Protein AF-A0A7W8RVZ3-F1 (afdb_monomer_lite)

Foldseek 3Di:
DVVQLVVCVVVLHQLVSNLVVLQVQLVVLVVVLVVPVVVVVPDDVLVVLVSQLSNLRSVLSVVSNCPSVPNDPNVVSVCSNCCRNVVSVVVSVVVVVVVVVPPPDPPPPDD

Radius of gyration: 17.94 Å; chains: 1; bounding box: 51×21×48 Å

Secondary structure (DSSP, 8-state):
-HHHHHHHHHTT--HHHHHHHHHHHHHHHHHHHHT--GGGG---HHHHHHHHHHHHHHHHHHHHHHHTTTSS-HHHHHHIIIIIIIIHHHHHHHHHHHHHHS---------

pLDDT: mean 83.65, std 11.58, range [46.25, 93.06]

Sequence (111 aa):
MTLLAFLLDALGAPWAAIVAAAAAAAAIHGLRLSGWRSWRVGYRPILLILHMAYAGIPLGFVMLALAAPGVVAHSVAIHTFTVGVIGCAIIAMITRTARGHTGRERARIVV

Structure (mmCIF, N/CA/C/O backbone):
data_AF-A0A7W8RVZ3-F1
#
_entry.id   AF-A0A7W8RVZ3-F1
#
loop_
_atom_site.group_PDB
_atom_site.id
_atom_site.type_symbol
_atom_site.label_atom_id
_atom_site.label_alt_id
_atom_site.label_comp_id
_atom_site.label_asym_id
_atom_site.label_entity_id
_atom_site.label_seq_id
_atom_site.pdbx_PDB_ins_code
_atom_site.Cartn_x
_atom_site.Cartn_y
_atom_site.Cartn_z
_atom_site.occupancy
_atom_site.B_iso_or_equiv
_atom_site.auth_seq_id
_atom_site.auth_comp_id
_atom_site.auth_asym_id
_atom_site.auth_atom_id
_atom_site.pdbx_PDB_model_num
ATOM 1 N N . MET A 1 1 ? 1.691 -13.701 -6.653 1.00 78.81 1 MET A N 1
ATOM 2 C CA . MET A 1 1 ? 1.605 -12.320 -7.181 1.00 78.81 1 MET A CA 1
ATOM 3 C C . MET A 1 1 ? 2.263 -11.315 -6.253 1.00 78.81 1 MET A C 1
ATOM 5 O O . MET A 1 1 ? 3.185 -10.656 -6.690 1.00 78.81 1 MET A O 1
ATOM 9 N N . THR A 1 2 ? 1.897 -11.257 -4.972 1.00 83.69 2 THR A N 1
ATOM 10 C CA . THR A 1 2 ? 2.540 -10.373 -3.976 1.00 83.69 2 THR A CA 1
ATOM 11 C C . THR A 1 2 ? 4.041 -10.629 -3.808 1.00 83.69 2 THR A C 1
ATOM 13 O O . THR A 1 2 ? 4.838 -9.723 -4.011 1.00 83.69 2 THR A O 1
ATOM 16 N N . LEU A 1 3 ? 4.435 -11.876 -3.517 1.00 85.62 3 LEU A N 1
ATOM 17 C CA . LEU A 1 3 ? 5.849 -12.268 -3.407 1.00 85.62 3 LEU A CA 1
ATOM 18 C C . LEU A 1 3 ? 6.612 -12.049 -4.717 1.00 85.62 3 LEU A C 1
ATOM 20 O O . LEU A 1 3 ? 7.763 -11.641 -4.693 1.00 85.62 3 LEU A O 1
ATOM 24 N N . LEU A 1 4 ? 5.950 -12.279 -5.854 1.00 86.06 4 LEU A N 1
ATOM 25 C CA . LEU A 1 4 ? 6.531 -12.052 -7.174 1.00 86.06 4 LEU A CA 1
ATOM 26 C C . LEU A 1 4 ? 6.816 -10.562 -7.408 1.00 86.06 4 LEU A C 1
ATOM 28 O O . LEU A 1 4 ? 7.895 -10.235 -7.876 1.00 86.06 4 LEU A O 1
ATOM 32 N N . ALA A 1 5 ? 5.889 -9.667 -7.054 1.00 81.31 5 ALA A N 1
ATOM 33 C CA . ALA A 1 5 ? 6.082 -8.225 -7.196 1.00 81.31 5 ALA A CA 1
ATOM 34 C C . ALA A 1 5 ? 7.268 -7.723 -6.357 1.00 81.31 5 ALA A C 1
ATOM 36 O O . ALA A 1 5 ? 8.111 -7.001 -6.876 1.00 81.31 5 ALA A O 1
ATOM 37 N N . PHE A 1 6 ? 7.375 -8.169 -5.100 1.00 86.00 6 PHE A N 1
ATOM 38 C CA . PHE A 1 6 ? 8.519 -7.835 -4.245 1.00 86.00 6 PHE A CA 1
ATOM 39 C C . PHE A 1 6 ? 9.831 -8.437 -4.744 1.00 86.00 6 PHE A C 1
ATOM 41 O O . PHE A 1 6 ? 10.861 -7.781 -4.681 1.00 86.00 6 PHE A O 1
ATOM 48 N N . LEU A 1 7 ? 9.807 -9.671 -5.250 1.00 89.00 7 LEU A N 1
ATOM 49 C CA . LEU A 1 7 ? 11.005 -10.312 -5.780 1.00 89.00 7 LEU A CA 1
ATOM 50 C C . LEU A 1 7 ? 11.497 -9.610 -7.053 1.00 89.00 7 LEU A C 1
ATOM 52 O O . LEU A 1 7 ? 12.690 -9.388 -7.197 1.00 89.00 7 LEU A O 1
ATOM 56 N N . LEU A 1 8 ? 10.591 -9.233 -7.959 1.00 86.25 8 LEU A N 1
ATOM 57 C CA . LEU A 1 8 ? 10.935 -8.493 -9.176 1.00 86.25 8 LEU A CA 1
ATOM 58 C C . LEU A 1 8 ? 11.513 -7.111 -8.856 1.00 86.25 8 LEU A C 1
ATOM 60 O O . LEU A 1 8 ? 12.496 -6.711 -9.470 1.00 86.25 8 LEU A O 1
ATOM 64 N N . ASP A 1 9 ? 10.928 -6.412 -7.887 1.00 85.75 9 ASP A N 1
ATOM 65 C CA . ASP A 1 9 ? 11.430 -5.126 -7.404 1.00 85.75 9 ASP A CA 1
ATOM 66 C C . ASP A 1 9 ? 12.820 -5.262 -6.754 1.00 85.75 9 ASP A C 1
ATOM 68 O O . ASP A 1 9 ? 13.756 -4.568 -7.145 1.00 85.75 9 ASP A O 1
ATOM 72 N N . ALA A 1 10 ? 13.002 -6.246 -5.867 1.00 87.62 10 ALA A N 1
ATOM 73 C CA . ALA A 1 10 ? 14.279 -6.501 -5.197 1.00 87.62 10 ALA A CA 1
ATOM 74 C C . ALA A 1 10 ? 15.403 -6.931 -6.156 1.00 87.62 10 ALA A C 1
ATOM 76 O O . ALA A 1 10 ? 16.568 -6.614 -5.926 1.00 87.62 10 ALA A O 1
ATOM 77 N N . LEU A 1 11 ? 15.066 -7.656 -7.226 1.00 91.31 11 LEU A N 1
ATOM 78 C CA . LEU A 1 11 ? 16.021 -8.084 -8.252 1.00 91.31 11 LEU A CA 1
ATOM 79 C C . LEU A 1 11 ? 16.310 -6.994 -9.297 1.00 91.31 11 LEU A C 1
ATOM 81 O O . LEU A 1 11 ? 17.099 -7.238 -10.208 1.00 91.31 11 LEU A O 1
ATOM 85 N N . GLY A 1 12 ? 15.677 -5.818 -9.202 1.00 86.75 12 GLY A N 1
ATOM 86 C CA . GLY A 1 12 ? 15.832 -4.751 -10.192 1.00 86.75 12 GLY A CA 1
ATOM 87 C C . GLY A 1 12 ? 15.340 -5.160 -11.582 1.00 86.75 12 GLY A C 1
ATOM 88 O O . GLY A 1 12 ? 15.937 -4.788 -12.593 1.00 86.75 12 GLY A O 1
ATOM 89 N N . ALA A 1 13 ? 14.282 -5.974 -11.645 1.00 89.25 13 ALA A N 1
ATOM 90 C CA . ALA A 1 13 ? 13.698 -6.429 -12.899 1.00 89.25 13 ALA A CA 1
ATOM 91 C C . ALA A 1 13 ? 13.179 -5.244 -13.742 1.00 89.25 13 ALA A C 1
ATOM 93 O O . ALA A 1 13 ? 12.965 -4.146 -13.221 1.00 89.25 13 ALA A O 1
ATOM 94 N N . PRO A 1 14 ? 12.914 -5.444 -15.047 1.00 90.62 14 PRO A N 1
ATOM 95 C CA . PRO A 1 14 ? 12.353 -4.394 -15.886 1.00 90.62 14 PRO A CA 1
ATOM 96 C C . PRO A 1 14 ? 11.076 -3.818 -15.269 1.00 90.62 14 PRO A C 1
ATOM 98 O O . PRO A 1 14 ? 10.183 -4.565 -14.859 1.00 90.62 14 PRO A O 1
ATOM 101 N N . TRP A 1 15 ? 10.965 -2.489 -15.258 1.00 88.62 15 TRP A N 1
ATOM 102 C CA . TRP A 1 15 ? 9.853 -1.767 -14.634 1.00 88.62 15 TRP A CA 1
ATOM 103 C C . TRP A 1 15 ? 8.478 -2.278 -15.093 1.00 88.62 15 TRP A C 1
ATOM 105 O O . TRP A 1 15 ? 7.566 -2.387 -14.280 1.00 88.62 15 TRP A O 1
ATOM 115 N N . ALA A 1 16 ? 8.334 -2.692 -16.357 1.00 90.00 16 ALA A N 1
ATOM 116 C CA . ALA A 1 16 ? 7.095 -3.262 -16.890 1.00 90.00 16 ALA A CA 1
ATOM 117 C C . ALA A 1 16 ? 6.663 -4.558 -16.174 1.00 90.00 16 ALA A C 1
ATOM 119 O O . ALA A 1 16 ? 5.474 -4.761 -15.923 1.00 90.00 16 ALA A O 1
ATOM 120 N N . ALA A 1 17 ? 7.615 -5.421 -15.800 1.00 89.88 17 ALA A N 1
ATOM 121 C CA . ALA A 1 17 ? 7.333 -6.653 -15.066 1.00 89.88 17 ALA A CA 1
ATOM 122 C C . ALA A 1 17 ? 6.906 -6.357 -13.620 1.00 89.88 17 ALA A C 1
ATOM 124 O O . ALA A 1 17 ? 5.950 -6.959 -13.124 1.00 89.88 17 ALA A O 1
ATOM 125 N N . ILE A 1 18 ? 7.571 -5.393 -12.968 1.00 89.56 18 ILE A N 1
ATOM 126 C CA . ILE A 1 18 ? 7.220 -4.929 -11.617 1.00 89.56 18 ILE A CA 1
ATOM 127 C C . ILE A 1 18 ? 5.809 -4.332 -11.623 1.00 89.56 18 ILE A C 1
ATOM 129 O O . ILE A 1 18 ? 4.974 -4.730 -10.812 1.00 89.56 18 ILE A O 1
ATOM 133 N N . VAL A 1 19 ? 5.508 -3.447 -12.581 1.00 90.88 19 VAL A N 1
ATOM 134 C CA . VAL A 1 19 ? 4.182 -2.831 -12.756 1.00 90.88 19 VAL A CA 1
ATOM 135 C C . VAL A 1 19 ? 3.106 -3.892 -12.951 1.00 90.88 19 VAL A C 1
ATOM 137 O O . VAL A 1 19 ? 2.093 -3.854 -12.258 1.00 90.88 19 VAL A O 1
ATOM 140 N N . ALA A 1 20 ? 3.316 -4.860 -13.846 1.00 90.75 20 ALA A N 1
ATOM 141 C CA . ALA A 1 20 ? 2.328 -5.902 -14.115 1.00 90.75 20 ALA A CA 1
ATOM 142 C C . ALA A 1 20 ? 2.038 -6.758 -12.869 1.00 90.75 20 ALA A C 1
ATOM 144 O O . ALA A 1 20 ? 0.876 -6.982 -12.519 1.00 90.75 20 ALA A O 1
ATOM 145 N N . ALA A 1 21 ? 3.082 -7.198 -12.160 1.00 90.38 21 ALA A N 1
ATOM 146 C CA . ALA A 1 21 ? 2.931 -8.007 -10.953 1.00 90.38 21 ALA A CA 1
ATOM 147 C C . ALA A 1 21 ? 2.297 -7.218 -9.794 1.00 90.38 21 ALA A C 1
ATOM 149 O O . ALA A 1 21 ? 1.419 -7.743 -9.100 1.00 90.38 21 ALA A O 1
ATOM 150 N N . ALA A 1 22 ? 2.706 -5.961 -9.597 1.00 89.56 22 ALA A N 1
ATOM 151 C CA . ALA A 1 22 ? 2.171 -5.081 -8.563 1.00 89.56 22 ALA A CA 1
ATOM 152 C C . ALA A 1 22 ? 0.713 -4.688 -8.848 1.00 89.56 22 ALA A C 1
ATOM 154 O O . ALA A 1 22 ? -0.120 -4.761 -7.947 1.00 89.56 22 ALA A O 1
ATOM 155 N N . ALA A 1 23 ? 0.364 -4.372 -10.098 1.00 89.19 23 ALA A N 1
ATOM 156 C CA . ALA A 1 23 ? -1.011 -4.088 -10.504 1.00 89.19 23 ALA A CA 1
ATOM 157 C C . ALA A 1 23 ? -1.922 -5.311 -10.320 1.00 89.19 23 ALA A C 1
ATOM 159 O O . ALA A 1 23 ? -3.020 -5.183 -9.778 1.00 89.19 23 ALA A O 1
ATOM 160 N N . ALA A 1 24 ? -1.454 -6.512 -10.683 1.00 91.19 24 ALA A N 1
ATOM 161 C CA . ALA A 1 24 ? -2.195 -7.747 -10.435 1.00 91.19 24 ALA A CA 1
ATOM 162 C C . ALA A 1 24 ? -2.407 -7.993 -8.930 1.00 91.19 24 ALA A C 1
ATOM 164 O O . ALA A 1 24 ? -3.511 -8.337 -8.505 1.00 91.19 24 ALA A O 1
ATOM 165 N N . ALA A 1 25 ? -1.379 -7.777 -8.102 1.00 90.88 25 ALA A N 1
ATOM 166 C CA . ALA A 1 25 ? -1.500 -7.881 -6.650 1.00 90.88 25 ALA A CA 1
ATOM 167 C C . ALA A 1 25 ? -2.495 -6.851 -6.083 1.00 90.88 25 ALA A C 1
ATOM 169 O O . ALA A 1 25 ? -3.381 -7.222 -5.309 1.00 90.88 25 ALA A O 1
ATOM 170 N N . ALA A 1 26 ? -2.404 -5.587 -6.508 1.00 91.12 26 ALA A N 1
ATOM 171 C CA . ALA A 1 26 ? -3.318 -4.521 -6.109 1.00 91.12 26 ALA A CA 1
ATOM 172 C C . ALA A 1 26 ? -4.771 -4.844 -6.486 1.00 91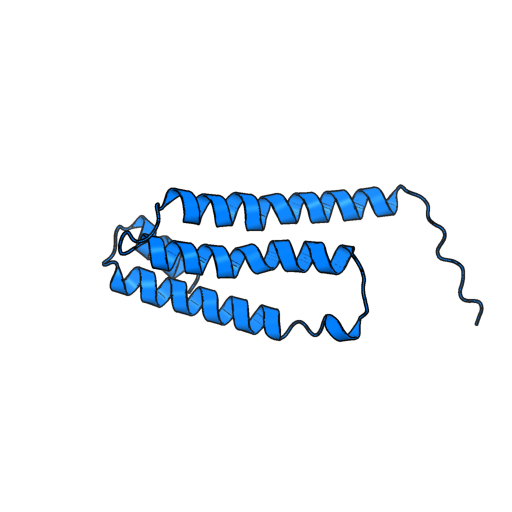.12 26 ALA A C 1
ATOM 174 O O . ALA A 1 26 ? -5.659 -4.713 -5.646 1.00 91.12 26 ALA A O 1
ATOM 175 N N . ALA A 1 27 ? -5.012 -5.334 -7.705 1.00 90.75 27 ALA A N 1
ATOM 176 C CA . ALA A 1 27 ? -6.341 -5.716 -8.171 1.00 90.75 27 ALA A CA 1
ATOM 177 C C . ALA A 1 27 ? -6.929 -6.869 -7.343 1.00 90.75 27 ALA A C 1
ATOM 179 O O . ALA A 1 27 ? -8.064 -6.773 -6.881 1.00 90.75 27 ALA A O 1
ATOM 180 N N . ILE A 1 28 ? -6.155 -7.928 -7.079 1.00 91.62 28 ILE A N 1
ATOM 181 C CA . ILE A 1 28 ? -6.608 -9.065 -6.259 1.00 91.62 28 ILE A CA 1
ATOM 182 C C . ILE A 1 28 ? -6.962 -8.604 -4.839 1.00 91.62 28 ILE A C 1
ATOM 184 O O . ILE A 1 28 ? -8.007 -8.979 -4.302 1.00 91.62 28 ILE A O 1
ATOM 188 N N . HIS A 1 29 ? -6.121 -7.767 -4.228 1.00 89.81 29 HIS A N 1
ATOM 189 C CA . HIS A 1 29 ? -6.383 -7.229 -2.893 1.00 89.81 29 HIS A CA 1
ATOM 190 C C . HIS A 1 29 ? -7.570 -6.260 -2.869 1.00 89.81 29 HIS A C 1
ATOM 192 O O . HIS A 1 29 ? -8.375 -6.317 -1.938 1.00 89.81 29 HIS A O 1
ATOM 198 N N . GLY A 1 30 ? -7.727 -5.430 -3.900 1.00 87.38 30 GLY A N 1
ATOM 199 C CA . GLY A 1 30 ? -8.868 -4.531 -4.066 1.00 87.38 30 GLY A CA 1
ATOM 200 C C . GLY A 1 30 ? -10.188 -5.284 -4.236 1.00 87.38 30 GLY A C 1
ATOM 201 O O . GLY A 1 30 ? -11.160 -4.973 -3.553 1.00 87.38 30 GLY A O 1
ATOM 202 N N . LEU A 1 31 ? -10.212 -6.335 -5.063 1.00 87.62 31 LEU A N 1
ATOM 203 C CA . LEU A 1 31 ? -11.374 -7.218 -5.226 1.00 87.62 31 LEU A CA 1
ATOM 204 C C . LEU A 1 31 ? -11.720 -7.956 -3.929 1.00 87.62 31 LEU A C 1
ATOM 206 O O . LEU A 1 31 ? -12.887 -8.128 -3.581 1.00 87.62 31 LEU A O 1
ATOM 210 N N . ARG A 1 32 ? -10.707 -8.377 -3.166 1.00 87.50 32 ARG A N 1
ATOM 211 C CA . ARG A 1 32 ? -10.934 -9.004 -1.862 1.00 87.50 32 ARG A CA 1
ATOM 212 C C . ARG A 1 32 ? -11.557 -8.029 -0.866 1.00 87.50 32 ARG A C 1
ATOM 214 O O . ARG A 1 32 ? -12.454 -8.422 -0.123 1.00 87.50 32 ARG A O 1
ATOM 221 N N . LEU A 1 33 ? -11.098 -6.778 -0.875 1.00 85.12 33 LEU A N 1
ATOM 222 C CA . LEU A 1 33 ? -11.644 -5.712 -0.041 1.00 85.12 33 LEU A CA 1
ATOM 223 C C . LEU A 1 33 ? -13.074 -5.339 -0.462 1.00 85.12 33 LEU A C 1
ATOM 225 O O . LEU A 1 33 ? -13.921 -5.160 0.405 1.00 85.12 33 LEU A O 1
ATOM 229 N N . 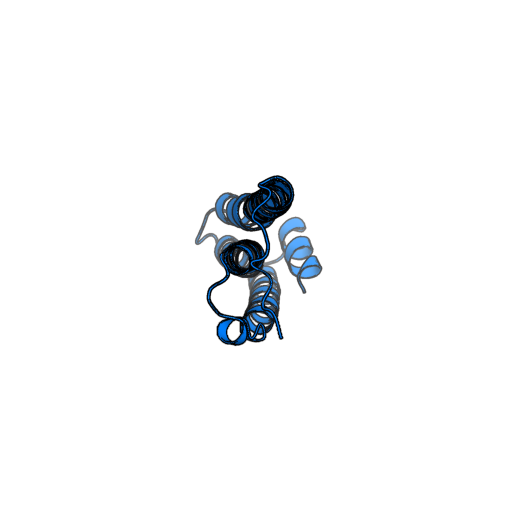SER A 1 34 ? -13.390 -5.292 -1.760 1.00 81.06 34 SER A N 1
ATOM 230 C CA . SER A 1 34 ? -14.761 -5.024 -2.230 1.00 81.06 34 SER A CA 1
ATOM 231 C C . SER A 1 34 ? -15.733 -6.166 -1.906 1.00 81.06 34 SER A C 1
ATOM 233 O O . SER A 1 34 ? -16.921 -5.935 -1.671 1.00 81.06 34 SER A O 1
ATOM 235 N N . GLY A 1 35 ? -15.222 -7.398 -1.809 1.00 82.62 35 GLY A N 1
ATOM 236 C CA . GLY A 1 35 ? -15.961 -8.556 -1.312 1.00 82.62 35 GLY A CA 1
ATOM 237 C C . GLY A 1 35 ? -16.290 -8.494 0.184 1.00 82.62 35 GLY A C 1
ATOM 238 O O . GLY A 1 35 ? -17.175 -9.225 0.643 1.00 82.62 35 GLY A O 1
ATOM 239 N N . TRP A 1 36 ? -15.634 -7.625 0.964 1.00 79.25 36 TRP A N 1
ATOM 240 C CA . TRP A 1 36 ? -15.978 -7.423 2.369 1.00 79.25 36 TRP A CA 1
ATOM 241 C C . TRP A 1 36 ? -17.303 -6.670 2.456 1.00 79.25 36 TRP A C 1
ATOM 243 O O . TRP A 1 36 ? -17.407 -5.461 2.273 1.00 79.25 36 TRP A O 1
ATOM 253 N N . ARG A 1 37 ? -18.364 -7.429 2.736 1.00 74.62 37 ARG A N 1
ATOM 254 C CA . ARG A 1 37 ? -19.749 -6.959 2.861 1.00 74.62 37 ARG A CA 1
ATOM 255 C C . ARG A 1 37 ? -19.981 -6.132 4.139 1.00 74.62 37 ARG A C 1
ATOM 257 O O . ARG A 1 37 ? -21.020 -6.275 4.775 1.00 74.62 37 ARG A O 1
ATOM 264 N N . SER A 1 38 ? -19.042 -5.284 4.532 1.00 66.75 38 SER A N 1
ATOM 265 C CA . SER A 1 38 ? -19.007 -4.597 5.830 1.00 66.75 38 SER A CA 1
ATOM 266 C C . SER A 1 38 ? -20.140 -3.596 6.022 1.00 66.75 38 SER A C 1
ATOM 268 O O . SER A 1 38 ? -20.574 -3.368 7.148 1.00 66.75 38 SER A O 1
ATOM 270 N N . TRP A 1 39 ? -20.717 -3.116 4.919 1.00 65.69 39 TRP A N 1
ATOM 271 C CA . TRP A 1 39 ? -21.959 -2.338 4.882 1.00 65.69 39 TRP A CA 1
ATOM 272 C C . TRP A 1 39 ? -23.145 -3.059 5.547 1.00 65.69 39 TRP A C 1
ATOM 274 O O . TRP A 1 39 ? -24.037 -2.403 6.071 1.00 65.69 39 TRP A O 1
ATOM 284 N N . ARG A 1 40 ? -23.160 -4.402 5.580 1.00 70.19 40 ARG A N 1
ATOM 285 C CA . ARG A 1 40 ? -24.233 -5.186 6.225 1.00 70.19 40 ARG A CA 1
ATOM 286 C C . ARG A 1 40 ? -24.152 -5.224 7.752 1.00 70.19 40 ARG A C 1
ATOM 288 O O . ARG A 1 40 ? -25.124 -5.618 8.382 1.00 70.19 40 ARG A O 1
ATOM 295 N N . VAL A 1 41 ? -23.017 -4.856 8.352 1.00 65.12 41 VAL A N 1
ATOM 296 C CA . VAL A 1 41 ? -22.772 -5.017 9.802 1.00 65.12 41 VAL A CA 1
ATOM 297 C C . VAL A 1 41 ? -23.000 -3.705 10.582 1.00 65.12 41 VAL A C 1
ATOM 299 O O . VAL A 1 41 ? -22.871 -3.672 11.808 1.00 65.12 41 VAL A O 1
ATOM 302 N N . GLY A 1 42 ? -23.386 -2.628 9.886 1.00 70.50 42 GLY A N 1
ATOM 303 C CA . GLY A 1 42 ? -23.566 -1.291 10.456 1.00 70.50 42 GLY A CA 1
ATOM 304 C C . GLY A 1 42 ? -22.245 -0.601 10.823 1.00 70.50 42 GLY A C 1
ATOM 305 O O . GLY A 1 42 ? -21.157 -1.168 10.697 1.00 70.50 42 GLY A O 1
ATOM 306 N N . TYR A 1 43 ? -22.328 0.649 11.289 1.00 69.06 43 TYR A N 1
ATOM 307 C CA . TYR A 1 43 ? -21.153 1.431 11.682 1.00 69.06 43 TYR A CA 1
ATOM 308 C C . TYR A 1 43 ? -20.549 0.894 12.987 1.00 69.06 43 TYR A C 1
ATOM 310 O O . TYR A 1 43 ? -20.996 1.213 14.090 1.00 69.06 43 TYR A O 1
ATOM 318 N N . ARG A 1 44 ? -19.506 0.063 12.874 1.00 76.00 44 ARG A N 1
ATOM 319 C CA . ARG A 1 44 ? -18.657 -0.325 14.008 1.00 76.00 44 ARG A CA 1
ATOM 320 C C . ARG A 1 44 ? -17.248 0.237 13.789 1.00 76.00 44 ARG A C 1
ATOM 322 O O . ARG A 1 44 ? -16.563 -0.232 12.883 1.00 76.00 44 ARG A O 1
ATOM 329 N N . PRO A 1 45 ? -16.760 1.169 14.631 1.00 74.00 45 PRO A N 1
ATOM 330 C CA . PRO A 1 45 ? -15.467 1.836 14.417 1.00 74.00 45 PRO A CA 1
ATOM 331 C C . PRO A 1 45 ? -14.275 0.865 14.399 1.00 74.00 45 PRO A C 1
ATOM 333 O O . PRO A 1 45 ? -13.276 1.106 13.731 1.00 74.00 45 PRO A O 1
ATOM 336 N N . ILE A 1 46 ? -14.401 -0.289 15.064 1.00 79.62 46 ILE A N 1
ATOM 337 C CA . ILE A 1 46 ? -13.378 -1.342 15.032 1.00 79.62 46 ILE A CA 1
ATOM 338 C C . ILE A 1 46 ? -13.283 -2.059 13.675 1.00 79.62 46 ILE A C 1
ATOM 340 O O . ILE A 1 46 ? -12.222 -2.554 13.314 1.00 79.62 46 ILE A O 1
ATOM 344 N N . LEU A 1 47 ? -14.372 -2.107 12.903 1.00 81.50 47 LEU A N 1
ATOM 345 C CA . LEU A 1 47 ? -14.322 -2.627 11.539 1.00 81.50 47 LEU A CA 1
ATOM 346 C C . LEU A 1 47 ? -13.635 -1.614 10.622 1.00 81.50 47 LEU A C 1
ATOM 348 O O . LEU A 1 47 ? -12.837 -2.014 9.785 1.00 81.50 47 LEU A O 1
ATOM 352 N N . LEU A 1 48 ? -13.870 -0.315 10.818 1.00 82.38 48 LEU A N 1
ATOM 353 C CA . LEU A 1 48 ? -13.246 0.751 10.026 1.00 82.38 48 LEU A CA 1
ATOM 354 C C . LEU A 1 48 ? -11.717 0.723 10.090 1.00 82.38 48 LEU A C 1
ATOM 356 O O . LEU A 1 48 ? -11.069 0.729 9.047 1.00 82.38 48 LEU A O 1
ATOM 360 N N . ILE A 1 49 ? -11.136 0.611 11.288 1.00 84.94 49 ILE A N 1
ATOM 361 C CA . ILE A 1 49 ? -9.673 0.563 11.439 1.00 84.94 49 ILE A CA 1
ATOM 362 C C . ILE A 1 49 ? -9.069 -0.698 10.792 1.00 84.94 49 ILE A C 1
ATOM 364 O O . ILE A 1 49 ? -7.992 -0.638 10.205 1.00 84.94 49 ILE A O 1
ATOM 368 N N . LEU A 1 50 ? -9.796 -1.824 10.812 1.00 85.19 50 LEU A N 1
ATOM 369 C CA . LEU A 1 50 ? -9.385 -3.054 10.131 1.00 85.19 50 LEU A CA 1
ATOM 370 C C . LEU A 1 50 ? -9.379 -2.88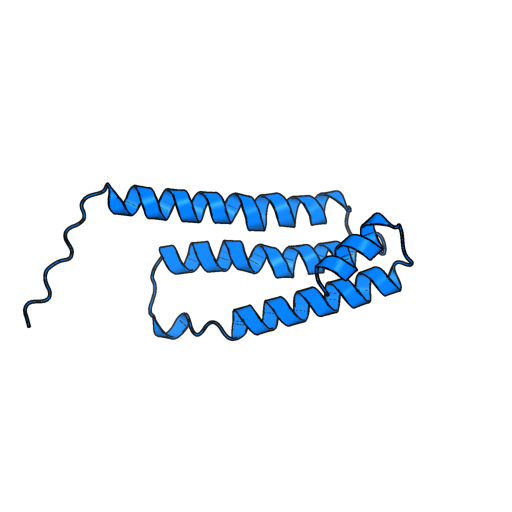5 8.604 1.00 85.19 50 LEU A C 1
ATOM 372 O O . LEU A 1 50 ? -8.470 -3.373 7.937 1.00 85.19 50 LEU A O 1
ATOM 376 N N . HIS A 1 51 ? -10.371 -2.182 8.052 1.00 85.69 51 HIS A N 1
ATOM 377 C CA . HIS A 1 51 ? -10.417 -1.888 6.618 1.00 85.69 51 HIS A CA 1
ATOM 378 C C . HIS A 1 51 ? -9.306 -0.935 6.214 1.00 85.69 51 HIS A C 1
ATOM 380 O O . HIS A 1 51 ? -8.687 -1.168 5.186 1.00 85.69 51 HIS A O 1
ATOM 386 N N . MET A 1 52 ? -9.023 0.088 7.023 1.00 85.94 52 MET A N 1
ATOM 387 C CA . MET A 1 52 ? -7.918 1.012 6.763 1.00 85.94 52 MET A CA 1
ATOM 388 C C . MET A 1 52 ? -6.574 0.279 6.734 1.00 85.94 52 MET A C 1
ATOM 390 O O . MET A 1 52 ? -5.824 0.428 5.773 1.00 85.94 52 MET A O 1
ATOM 394 N N . ALA A 1 53 ? -6.316 -0.596 7.714 1.00 88.56 53 ALA A N 1
ATOM 395 C CA . ALA A 1 53 ? -5.104 -1.413 7.729 1.00 88.56 53 ALA A CA 1
ATOM 396 C C . ALA A 1 53 ? -5.005 -2.337 6.504 1.0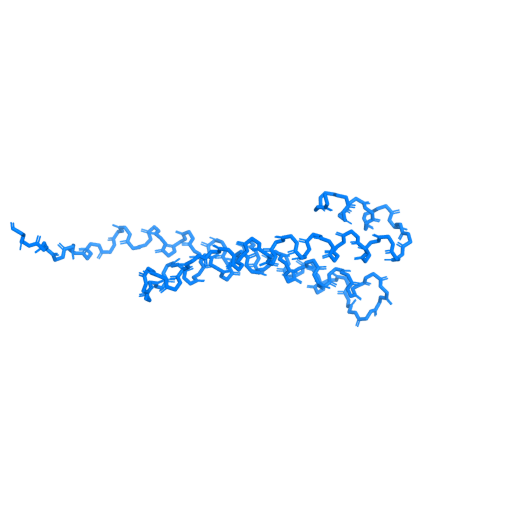0 88.56 53 ALA A C 1
ATOM 398 O O . ALA A 1 53 ? -3.946 -2.461 5.890 1.00 88.56 53 ALA A O 1
ATOM 399 N N . TYR A 1 54 ? -6.118 -2.964 6.107 1.00 88.31 54 TYR A N 1
ATOM 400 C CA . TYR A 1 54 ? -6.135 -3.827 4.929 1.00 88.31 54 TYR A CA 1
ATOM 401 C C . TYR A 1 54 ? -5.993 -3.041 3.619 1.00 88.31 54 TYR A C 1
ATOM 403 O O . TYR A 1 54 ? -5.309 -3.502 2.711 1.00 88.31 54 TYR A O 1
ATOM 411 N N . ALA A 1 55 ? -6.599 -1.855 3.519 1.00 88.81 55 ALA A N 1
ATOM 412 C CA . ALA A 1 55 ? -6.537 -0.975 2.352 1.00 88.81 55 ALA A CA 1
ATOM 413 C C . ALA A 1 55 ? -5.124 -0.427 2.099 1.00 88.81 55 ALA A C 1
ATOM 415 O O . ALA A 1 55 ? -4.780 -0.144 0.951 1.00 88.81 55 ALA A O 1
ATOM 416 N N . GLY A 1 56 ? -4.275 -0.368 3.131 1.00 89.06 56 GLY A N 1
ATOM 417 C CA . GLY A 1 56 ? -2.850 -0.078 2.975 1.00 89.06 56 GLY A CA 1
ATOM 418 C C . GLY A 1 56 ? -2.121 -1.068 2.056 1.00 89.06 56 GLY A C 1
ATOM 419 O O . GLY A 1 56 ? -1.173 -0.681 1.382 1.00 89.06 56 GLY A O 1
ATOM 420 N N . ILE A 1 57 ? -2.582 -2.324 1.962 1.00 89.25 57 ILE A N 1
ATOM 421 C CA . ILE A 1 57 ? -1.961 -3.361 1.121 1.00 89.25 57 ILE A CA 1
ATOM 422 C C . ILE A 1 57 ? -2.121 -3.048 -0.378 1.00 89.25 57 ILE A C 1
ATOM 424 O O . ILE A 1 57 ? -1.101 -2.904 -1.053 1.00 89.25 57 ILE A O 1
ATOM 428 N N . PRO A 1 58 ? -3.346 -2.930 -0.941 1.00 92.00 58 PRO A N 1
ATOM 429 C CA . PRO A 1 58 ? -3.503 -2.572 -2.346 1.00 92.00 58 PRO A CA 1
ATOM 430 C C . PRO A 1 58 ? -2.926 -1.186 -2.639 1.00 92.00 58 PRO A C 1
ATOM 432 O O . PRO A 1 58 ? -2.312 -1.015 -3.687 1.00 92.00 58 PRO A O 1
ATOM 435 N N . LEU A 1 59 ? -3.043 -0.224 -1.715 1.00 91.81 59 LEU A N 1
ATOM 436 C CA . LEU A 1 59 ? -2.475 1.111 -1.902 1.00 91.81 59 LEU A CA 1
ATOM 437 C C . LEU A 1 59 ? -0.942 1.079 -2.007 1.00 91.81 59 LEU A C 1
ATOM 439 O O . LEU A 1 59 ? -0.381 1.717 -2.894 1.00 91.81 59 LEU A O 1
ATOM 443 N N . GLY A 1 60 ? -0.267 0.292 -1.165 1.00 91.62 60 GLY A N 1
ATOM 444 C CA . GLY A 1 60 ? 1.180 0.094 -1.240 1.00 91.62 60 GLY A CA 1
ATOM 445 C C . GLY A 1 60 ? 1.614 -0.520 -2.571 1.00 91.62 60 GLY A C 1
ATOM 446 O O . GLY A 1 60 ? 2.582 -0.057 -3.168 1.00 91.62 60 GLY A O 1
ATOM 447 N N . PHE A 1 61 ? 0.863 -1.493 -3.100 1.00 91.31 61 PHE A N 1
ATOM 448 C CA . PHE A 1 61 ? 1.149 -2.069 -4.420 1.00 91.31 61 PHE A CA 1
ATOM 449 C C . PHE A 1 61 ? 0.900 -1.090 -5.574 1.00 91.31 61 PHE A C 1
ATOM 451 O O . PHE A 1 61 ? 1.660 -1.097 -6.538 1.00 91.31 61 PHE A O 1
ATOM 458 N N . VAL A 1 62 ? -0.109 -0.218 -5.476 1.00 92.50 62 VAL A N 1
ATOM 459 C CA . VAL A 1 62 ? -0.304 0.871 -6.450 1.00 92.50 62 VAL A CA 1
ATOM 460 C C . VAL A 1 62 ? 0.880 1.837 -6.412 1.00 92.50 62 VAL A C 1
ATOM 462 O O . VAL A 1 62 ? 1.423 2.175 -7.460 1.00 92.50 62 VAL A O 1
ATOM 465 N N . MET A 1 63 ? 1.333 2.235 -5.219 1.00 92.56 63 MET A N 1
ATOM 466 C CA . MET A 1 63 ? 2.514 3.092 -5.080 1.00 92.56 63 MET A CA 1
ATOM 467 C C . MET A 1 63 ? 3.785 2.411 -5.599 1.00 92.56 63 MET A C 1
ATOM 469 O O . MET A 1 63 ? 4.594 3.069 -6.243 1.00 92.56 63 MET A O 1
ATOM 473 N N . LEU A 1 64 ? 3.947 1.101 -5.392 1.00 91.00 64 LEU A N 1
ATOM 474 C CA . LEU A 1 64 ? 5.073 0.333 -5.930 1.00 91.00 64 LEU A CA 1
ATOM 475 C C . LEU A 1 64 ? 5.056 0.296 -7.466 1.00 91.00 64 LEU A C 1
ATOM 477 O O . LEU A 1 64 ? 6.086 0.498 -8.104 1.00 91.00 64 LEU A O 1
ATOM 481 N N . ALA A 1 65 ? 3.877 0.111 -8.069 1.00 90.88 65 ALA A N 1
ATOM 482 C CA . ALA A 1 65 ? 3.713 0.172 -9.518 1.00 90.88 65 ALA A CA 1
ATOM 483 C C . ALA A 1 65 ? 4.042 1.565 -10.082 1.00 90.88 65 ALA A C 1
ATOM 485 O O . ALA A 1 65 ? 4.585 1.662 -11.174 1.00 90.88 65 ALA A O 1
ATOM 486 N N . LEU A 1 66 ? 3.753 2.642 -9.346 1.00 91.50 66 LEU A N 1
ATOM 487 C CA . LEU A 1 66 ? 4.132 4.005 -9.737 1.00 91.50 66 LEU A CA 1
ATOM 488 C C . LEU A 1 66 ? 5.617 4.306 -9.481 1.00 91.50 66 LEU A C 1
ATOM 490 O O . LEU A 1 66 ? 6.213 5.113 -10.193 1.00 91.50 66 LEU A O 1
ATOM 494 N N . ALA A 1 67 ? 6.230 3.661 -8.489 1.00 92.00 67 ALA A N 1
ATOM 495 C CA . ALA A 1 67 ? 7.645 3.832 -8.178 1.00 92.00 67 ALA A CA 1
ATOM 496 C C . ALA A 1 67 ? 8.554 3.179 -9.229 1.00 92.00 67 ALA A C 1
ATOM 498 O O . ALA A 1 67 ? 9.597 3.736 -9.555 1.00 92.00 67 ALA A O 1
ATOM 499 N N . ALA A 1 68 ? 8.144 2.042 -9.801 1.00 89.69 68 ALA A N 1
ATOM 500 C CA . ALA A 1 68 ? 8.913 1.323 -10.819 1.00 89.69 68 ALA A CA 1
ATOM 501 C C . ALA A 1 68 ? 9.283 2.167 -12.067 1.00 89.69 68 ALA A C 1
ATOM 503 O O . ALA A 1 68 ? 10.442 2.125 -12.474 1.00 89.69 68 ALA A O 1
ATOM 504 N N . PRO A 1 69 ? 8.373 2.959 -12.677 1.00 90.94 69 PRO A N 1
ATOM 505 C CA . PRO A 1 69 ? 8.713 3.908 -13.742 1.00 90.94 69 PRO A CA 1
ATOM 506 C C . PRO A 1 69 ? 9.255 5.259 -13.232 1.00 90.94 69 PRO A C 1
ATOM 508 O O . PRO A 1 69 ? 9.488 6.155 -14.038 1.00 90.94 69 PRO A O 1
ATOM 511 N N . GLY A 1 70 ? 9.432 5.442 -11.918 1.00 90.06 70 GLY A N 1
ATOM 512 C CA . GLY A 1 70 ? 9.969 6.673 -11.326 1.00 90.06 70 GLY A CA 1
ATOM 513 C C . GLY A 1 70 ? 8.962 7.815 -11.133 1.00 90.06 70 GLY A C 1
ATOM 514 O O . GLY A 1 70 ? 9.377 8.946 -10.897 1.00 90.06 70 GLY A O 1
ATOM 515 N N . VAL A 1 71 ? 7.650 7.556 -11.210 1.00 92.88 71 VAL A N 1
ATOM 516 C CA . VAL A 1 71 ? 6.605 8.588 -11.015 1.00 92.88 71 VAL A CA 1
ATOM 517 C C . VAL A 1 71 ? 6.543 9.058 -9.558 1.00 92.88 71 VAL A C 1
ATOM 519 O O . VAL A 1 71 ? 6.272 10.225 -9.286 1.00 92.88 71 VAL A O 1
ATOM 522 N N . VAL A 1 72 ? 6.804 8.154 -8.613 1.00 92.94 72 VAL A N 1
ATOM 523 C 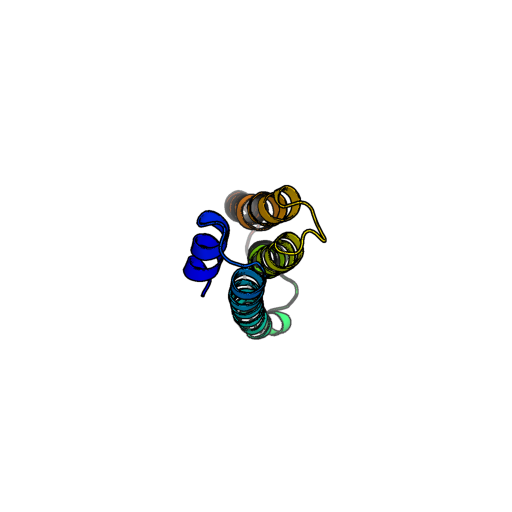CA . VAL A 1 72 ? 6.913 8.460 -7.180 1.00 92.94 72 VAL A CA 1
ATOM 524 C C . VAL A 1 72 ? 8.206 7.880 -6.617 1.00 92.94 72 VAL A C 1
ATOM 526 O O . VAL A 1 72 ? 8.748 6.911 -7.147 1.00 92.94 72 VAL A O 1
ATOM 529 N N . ALA A 1 73 ? 8.701 8.442 -5.514 1.00 93.06 73 ALA A N 1
ATOM 530 C CA . ALA A 1 73 ? 9.869 7.886 -4.843 1.00 93.06 73 ALA A CA 1
ATOM 531 C C . ALA A 1 73 ? 9.553 6.499 -4.259 1.00 93.06 73 ALA A C 1
ATOM 533 O O . ALA A 1 73 ? 8.513 6.300 -3.629 1.00 93.06 73 ALA A O 1
ATOM 534 N N . HIS A 1 74 ? 10.487 5.555 -4.395 1.00 91.00 74 HIS A N 1
ATOM 535 C CA . HIS A 1 74 ? 10.351 4.206 -3.836 1.00 91.00 74 HIS A CA 1
ATOM 536 C C . HIS A 1 74 ? 10.100 4.222 -2.313 1.00 91.00 74 HIS A C 1
ATOM 538 O O . HIS A 1 74 ? 9.332 3.419 -1.785 1.00 91.00 74 HIS A O 1
ATOM 544 N N . SER A 1 75 ? 10.654 5.214 -1.605 1.00 92.88 75 SER A N 1
ATOM 545 C CA . SER A 1 75 ? 10.395 5.439 -0.179 1.00 92.88 75 SER A CA 1
ATOM 546 C C . SER A 1 75 ? 8.913 5.657 0.145 1.00 92.88 75 SER A C 1
ATOM 548 O O . SER A 1 75 ? 8.464 5.220 1.201 1.00 92.88 75 SER A O 1
ATOM 550 N N . VAL A 1 76 ? 8.130 6.264 -0.753 1.00 92.00 76 VAL A N 1
ATOM 551 C CA . VAL A 1 76 ? 6.683 6.477 -0.574 1.00 92.00 76 VAL A CA 1
ATOM 552 C C . VAL A 1 7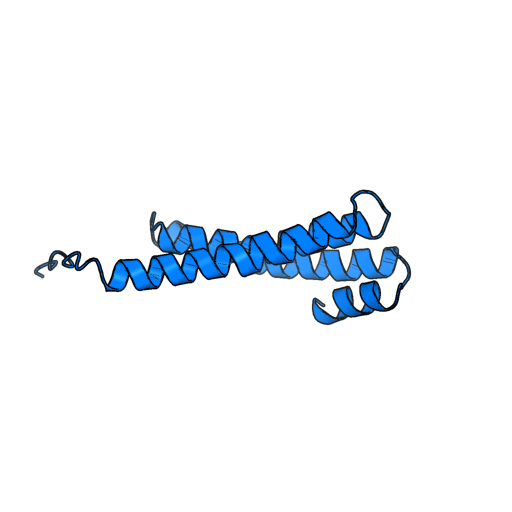6 ? 5.931 5.149 -0.630 1.00 92.00 76 VAL A C 1
ATOM 554 O O . VAL A 1 76 ? 5.027 4.921 0.177 1.00 92.00 76 VAL A O 1
ATOM 557 N N . ALA A 1 77 ? 6.335 4.238 -1.520 1.00 90.12 77 ALA A N 1
ATOM 558 C CA . ALA A 1 77 ? 5.763 2.895 -1.586 1.00 90.12 77 ALA A CA 1
ATOM 559 C C . ALA A 1 77 ? 6.018 2.125 -0.280 1.00 90.12 77 ALA A C 1
ATOM 561 O O . ALA A 1 77 ? 5.080 1.616 0.339 1.00 90.12 77 ALA A O 1
ATOM 562 N N . ILE A 1 78 ? 7.261 2.133 0.209 1.00 91.81 78 ILE A N 1
ATOM 563 C CA . ILE A 1 78 ? 7.633 1.488 1.478 1.00 91.81 78 ILE A CA 1
ATOM 564 C C . ILE A 1 78 ? 6.952 2.147 2.685 1.00 91.81 78 ILE A C 1
ATOM 566 O O . ILE A 1 78 ? 6.481 1.451 3.588 1.00 91.81 78 ILE A O 1
ATOM 570 N N . HIS A 1 79 ? 6.837 3.475 2.705 1.00 93.00 79 HIS A N 1
ATOM 571 C CA . HIS A 1 79 ? 6.133 4.196 3.766 1.00 93.00 79 HIS A CA 1
ATOM 572 C C . HIS A 1 79 ? 4.650 3.817 3.805 1.00 93.00 79 HIS A C 1
ATOM 574 O O . HIS A 1 79 ? 4.094 3.569 4.871 1.00 93.00 79 HIS A O 1
ATOM 580 N N . THR A 1 80 ? 4.022 3.675 2.638 1.00 91.75 80 THR A N 1
ATOM 581 C CA . THR A 1 80 ? 2.628 3.233 2.526 1.00 91.75 80 THR A CA 1
ATOM 582 C C . THR A 1 80 ? 2.444 1.820 3.084 1.00 91.75 80 THR A C 1
ATOM 584 O O . THR A 1 80 ? 1.491 1.576 3.824 1.00 91.75 80 THR A O 1
ATOM 587 N N . PHE A 1 81 ? 3.371 0.895 2.813 1.00 90.44 81 PHE A N 1
ATOM 588 C CA . PHE A 1 81 ? 3.323 -0.446 3.402 1.00 90.44 81 PHE A CA 1
ATOM 589 C C . PHE A 1 81 ? 3.532 -0.431 4.919 1.00 90.44 81 PHE A C 1
ATOM 591 O O . PHE A 1 81 ? 2.770 -1.042 5.664 1.00 90.44 81 PHE A O 1
ATOM 598 N N . THR A 1 82 ? 4.551 0.272 5.401 1.00 92.75 82 THR A N 1
ATOM 599 C CA . THR A 1 82 ? 4.920 0.256 6.823 1.00 92.75 82 THR A CA 1
ATOM 600 C C . THR A 1 82 ? 3.925 1.033 7.686 1.00 92.75 82 THR A C 1
ATOM 602 O O . THR A 1 82 ? 3.420 0.502 8.672 1.00 92.75 82 THR A O 1
ATOM 605 N N . VAL A 1 83 ? 3.558 2.255 7.307 1.00 92.06 83 VAL A N 1
ATOM 606 C CA . VAL A 1 83 ? 2.600 3.069 8.070 1.00 92.06 83 VAL A CA 1
ATOM 607 C C . VAL A 1 83 ? 1.166 2.609 7.828 1.00 92.06 83 VAL A C 1
ATOM 609 O O . VAL A 1 83 ? 0.415 2.411 8.785 1.00 92.06 83 VAL A O 1
ATOM 612 N N . GLY A 1 84 ? 0.791 2.386 6.568 1.00 88.12 84 GLY A N 1
ATOM 613 C CA . GLY A 1 84 ? -0.578 2.033 6.197 1.00 88.12 84 GLY A CA 1
ATOM 614 C C . GLY A 1 84 ? -0.978 0.625 6.628 1.00 88.12 84 GLY A C 1
ATOM 615 O O . GLY A 1 84 ? -2.074 0.441 7.146 1.00 88.12 84 GLY A O 1
ATOM 616 N N . VAL A 1 85 ? -0.110 -0.377 6.457 1.00 89.69 85 VAL A N 1
ATOM 617 C CA . VAL A 1 85 ? -0.445 -1.761 6.836 1.00 89.69 85 VAL A CA 1
ATOM 618 C C . VAL A 1 85 ? -0.080 -2.024 8.289 1.00 89.69 85 VAL A C 1
ATOM 620 O O . VAL A 1 85 ? -0.954 -2.345 9.093 1.00 89.69 85 VAL A O 1
ATOM 623 N N . ILE A 1 86 ? 1.200 -1.882 8.647 1.00 91.94 86 ILE A N 1
ATOM 624 C CA . ILE A 1 86 ? 1.685 -2.267 9.981 1.00 91.94 86 ILE A CA 1
ATOM 625 C C . ILE A 1 86 ? 1.203 -1.265 11.034 1.00 91.94 86 ILE A C 1
ATOM 627 O O . ILE A 1 86 ? 0.614 -1.671 12.035 1.00 91.94 86 ILE A O 1
ATOM 631 N N . GLY A 1 87 ? 1.385 0.036 10.793 1.00 91.75 87 GLY A N 1
ATOM 632 C CA . GLY A 1 87 ? 0.960 1.091 11.717 1.00 91.75 87 GLY A CA 1
ATOM 633 C C . GLY A 1 87 ? -0.538 1.033 12.027 1.00 91.75 87 GLY A C 1
ATOM 634 O O . GLY A 1 87 ? -0.933 0.943 13.193 1.00 91.75 87 GLY A O 1
ATOM 635 N N . CYS A 1 88 ? -1.390 0.989 10.998 1.00 89.69 88 CYS A N 1
ATOM 636 C CA . CYS A 1 88 ? -2.833 0.864 11.211 1.00 89.69 88 CYS A CA 1
ATOM 637 C C . CYS A 1 88 ? -3.231 -0.473 11.856 1.00 89.69 88 CYS A C 1
ATOM 639 O O . CYS A 1 88 ? -4.150 -0.483 12.677 1.00 89.69 88 CYS A O 1
ATOM 641 N N . ALA A 1 89 ? -2.556 -1.590 11.552 1.00 89.88 89 ALA A N 1
ATOM 642 C CA . ALA A 1 89 ? -2.829 -2.872 12.207 1.00 89.88 89 ALA A CA 1
ATOM 643 C C . ALA A 1 89 ? -2.495 -2.840 13.709 1.00 89.88 89 ALA A C 1
ATOM 645 O O . ALA A 1 89 ? -3.261 -3.366 14.521 1.00 89.88 89 ALA A O 1
ATOM 646 N N . ILE A 1 90 ? -1.402 -2.176 14.095 1.00 92.88 90 ILE A N 1
ATOM 647 C CA . ILE A 1 90 ? -1.041 -1.965 15.503 1.00 92.88 90 ILE A CA 1
ATOM 648 C C . ILE A 1 90 ? -2.112 -1.123 16.202 1.00 92.88 90 ILE A C 1
ATOM 650 O O . ILE A 1 90 ? -2.617 -1.529 17.250 1.00 92.88 90 ILE A O 1
ATOM 654 N N . ILE A 1 91 ? -2.529 0.001 15.605 1.00 89.25 91 ILE A N 1
ATOM 655 C CA . ILE A 1 91 ? -3.604 0.844 16.158 1.00 89.25 91 ILE A CA 1
ATOM 656 C C . ILE A 1 91 ? -4.900 0.036 16.303 1.00 89.25 91 ILE A C 1
ATOM 658 O O . ILE A 1 91 ? -5.569 0.120 17.337 1.00 89.25 91 ILE A O 1
ATOM 662 N N . ALA A 1 92 ? -5.244 -0.790 15.311 1.00 87.81 92 ALA A N 1
ATOM 663 C CA . ALA A 1 92 ? -6.410 -1.666 15.362 1.00 87.81 92 ALA A CA 1
ATOM 664 C C . ALA A 1 92 ? -6.336 -2.655 16.537 1.00 87.81 92 ALA A C 1
ATOM 666 O O . ALA A 1 92 ? -7.321 -2.832 17.261 1.00 87.81 92 ALA A O 1
ATOM 667 N N . MET A 1 93 ? -5.168 -3.262 16.762 1.00 90.06 93 MET A N 1
ATOM 668 C CA . MET A 1 93 ? -4.936 -4.193 17.864 1.00 90.06 93 MET A CA 1
ATOM 669 C C . MET A 1 93 ? -5.013 -3.502 19.232 1.00 90.06 93 MET A C 1
ATOM 671 O O . MET A 1 93 ? -5.741 -3.978 20.102 1.00 90.06 93 MET A O 1
ATOM 675 N N . ILE A 1 94 ? -4.344 -2.356 19.408 1.00 90.00 94 ILE A N 1
ATOM 676 C CA . ILE A 1 94 ? -4.382 -1.568 20.654 1.00 90.00 94 ILE A CA 1
ATOM 677 C C . ILE A 1 94 ? -5.815 -1.116 20.958 1.00 90.00 94 ILE A C 1
ATOM 679 O O . ILE A 1 94 ? -6.295 -1.237 22.083 1.00 90.00 94 ILE A O 1
ATOM 683 N N . THR A 1 95 ? -6.547 -0.652 19.943 1.00 84.50 95 THR A N 1
ATOM 684 C CA . THR A 1 95 ? -7.951 -0.247 20.102 1.00 84.50 95 THR A CA 1
ATOM 685 C C . THR A 1 95 ? -8.819 -1.428 20.544 1.00 84.50 95 THR A C 1
ATOM 687 O O . THR A 1 95 ? -9.697 -1.276 21.395 1.00 84.50 95 THR A O 1
ATOM 690 N N . ARG A 1 96 ? -8.579 -2.628 19.998 1.00 83.56 96 ARG A N 1
ATOM 691 C CA . ARG A 1 96 ? -9.296 -3.851 20.384 1.00 83.56 96 ARG A CA 1
ATOM 692 C C . ARG A 1 96 ? -9.037 -4.232 21.841 1.00 83.56 96 ARG A C 1
ATOM 694 O O . ARG A 1 96 ? -9.999 -4.536 22.546 1.00 83.56 96 ARG A O 1
ATOM 701 N N . THR A 1 97 ? -7.782 -4.230 22.287 1.00 84.31 97 THR A N 1
ATOM 702 C CA . THR A 1 97 ? -7.420 -4.608 23.663 1.00 84.31 97 THR A CA 1
ATOM 703 C C . THR A 1 97 ? -7.920 -3.574 24.670 1.00 84.31 97 THR A C 1
ATOM 705 O O . THR A 1 97 ? -8.585 -3.944 25.636 1.00 84.31 97 THR A O 1
ATOM 708 N N . ALA A 1 98 ? -7.749 -2.276 24.396 1.00 83.38 98 ALA A N 1
ATOM 709 C CA . ALA A 1 98 ? -8.268 -1.197 25.240 1.00 83.38 98 ALA A CA 1
ATOM 710 C C . ALA A 1 98 ? -9.800 -1.265 25.408 1.00 83.38 98 ALA A C 1
ATOM 712 O O . ALA A 1 98 ? -10.337 -1.025 26.492 1.00 83.38 98 ALA A O 1
ATOM 713 N N . ARG A 1 99 ? -10.536 -1.664 24.361 1.00 77.38 99 ARG A N 1
ATOM 714 C CA . ARG A 1 99 ? -11.990 -1.890 24.454 1.00 77.38 99 ARG A CA 1
ATOM 715 C C . ARG A 1 99 ? -12.384 -3.078 25.332 1.00 77.38 99 ARG A C 1
ATOM 717 O O . ARG A 1 99 ? -13.484 -3.060 25.874 1.00 77.38 99 ARG A O 1
ATOM 724 N N . GLY A 1 100 ? -11.522 -4.083 25.477 1.00 71.50 100 GLY A N 1
ATOM 725 C CA . GLY A 1 100 ? -11.743 -5.212 26.386 1.00 71.50 100 GLY A CA 1
ATOM 726 C C . GLY A 1 100 ? -11.602 -4.826 27.861 1.00 71.50 100 GLY A C 1
ATOM 727 O O . GLY A 1 100 ? -12.334 -5.345 28.695 1.00 71.50 100 GLY A O 1
ATOM 728 N N . HIS A 1 101 ? -10.722 -3.868 28.166 1.00 74.75 101 HIS A N 1
ATOM 729 C CA . HIS A 1 101 ? -10.451 -3.412 29.536 1.00 74.75 101 HIS A CA 1
ATOM 730 C C . HIS A 1 101 ? -11.305 -2.217 29.986 1.00 74.75 101 HIS A C 1
ATOM 732 O O . HIS A 1 101 ? -11.374 -1.932 31.174 1.00 74.75 101 HIS A O 1
ATOM 738 N N . THR A 1 102 ? -11.994 -1.531 29.068 1.00 68.44 102 THR A N 1
ATOM 739 C CA . THR A 1 102 ? -12.843 -0.364 29.395 1.00 68.44 102 THR A CA 1
ATOM 740 C C . THR A 1 102 ? -14.245 -0.719 29.902 1.00 68.44 102 THR A C 1
ATOM 742 O O . THR A 1 102 ? -15.075 0.176 30.025 1.00 68.44 102 THR A O 1
ATOM 745 N N . GLY A 1 103 ? -14.533 -1.994 30.196 1.00 56.78 103 GLY A N 1
ATOM 746 C CA . GLY A 1 103 ? -15.672 -2.401 31.033 1.00 56.78 103 GLY A CA 1
ATOM 747 C C . GLY A 1 103 ? -17.071 -1.962 30.580 1.00 56.78 103 GLY A C 1
ATOM 748 O O . GLY A 1 103 ? -17.999 -2.046 31.375 1.00 56.78 103 GLY A O 1
ATOM 749 N N . ARG A 1 104 ? -17.262 -1.489 29.337 1.00 57.38 104 ARG A N 1
ATOM 750 C CA . ARG A 1 104 ? -18.596 -1.117 28.841 1.00 57.38 104 ARG A CA 1
ATOM 751 C C . ARG A 1 104 ? -19.475 -2.362 28.837 1.00 57.38 104 ARG A C 1
ATOM 753 O O . ARG A 1 104 ? -19.310 -3.226 27.971 1.00 57.38 104 ARG A O 1
ATOM 760 N N . GLU A 1 105 ? -20.384 -2.430 29.808 1.00 46.47 105 GLU A N 1
ATOM 761 C CA . GLU A 1 105 ? -21.450 -3.417 29.876 1.00 46.47 105 GLU A CA 1
ATOM 762 C C . GLU A 1 105 ? -22.089 -3.543 28.497 1.00 46.47 105 GLU A C 1
ATOM 764 O O . GLU A 1 105 ? -22.511 -2.567 27.869 1.00 46.47 105 GLU A O 1
ATOM 769 N N . ARG A 1 106 ? -22.161 -4.777 28.002 1.00 57.53 106 ARG A N 1
ATOM 770 C CA . ARG A 1 106 ? -23.141 -5.087 26.974 1.00 57.53 106 ARG A CA 1
ATOM 771 C C . ARG A 1 106 ? -24.477 -4.881 27.669 1.00 57.53 106 ARG A C 1
ATOM 773 O O . ARG A 1 106 ? -24.836 -5.725 28.483 1.00 57.53 106 ARG A O 1
ATOM 780 N N . ALA A 1 107 ? -25.160 -3.767 27.399 1.00 47.16 107 ALA A N 1
ATOM 781 C CA . ALA A 1 107 ? -26.559 -3.620 27.771 1.00 47.16 107 ALA A CA 1
ATOM 782 C C . ALA A 1 107 ? -27.253 -4.902 27.308 1.00 47.16 107 ALA A C 1
ATOM 784 O O . ALA A 1 107 ? -27.278 -5.221 26.115 1.00 47.16 107 ALA A O 1
ATOM 785 N N . ARG A 1 108 ? -27.637 -5.714 28.291 1.00 46.50 108 ARG A N 1
ATOM 786 C CA . ARG A 1 108 ? -28.241 -7.023 28.112 1.00 46.50 108 ARG A CA 1
ATOM 787 C C . ARG A 1 108 ? -29.508 -6.758 27.310 1.00 46.50 108 ARG A C 1
ATOM 789 O O . ARG A 1 108 ? -30.440 -6.158 27.832 1.00 46.50 108 ARG A O 1
ATOM 796 N N . ILE A 1 109 ? -29.520 -7.126 26.031 1.00 53.16 109 ILE A N 1
ATOM 797 C CA . ILE A 1 109 ? -30.775 -7.240 25.293 1.00 53.16 109 ILE A CA 1
ATOM 798 C C . ILE A 1 109 ? -31.471 -8.421 25.959 1.00 53.16 109 ILE A C 1
ATOM 800 O O . ILE A 1 109 ? -31.085 -9.571 25.756 1.00 53.16 109 ILE A O 1
ATOM 804 N N . VAL A 1 110 ? -32.373 -8.100 26.883 1.00 46.25 110 VAL A N 1
ATOM 805 C CA . VAL A 1 110 ? -33.300 -9.052 27.477 1.00 46.25 110 VAL A CA 1
ATOM 806 C C . VAL A 1 110 ? -34.254 -9.430 26.350 1.00 46.25 110 VAL A C 1
ATOM 808 O O . VAL A 1 110 ? -35.016 -8.589 25.877 1.00 46.25 110 VAL A O 1
ATOM 811 N N . VAL A 1 111 ? -34.092 -10.657 25.860 1.00 56.00 111 VAL A N 1
ATOM 812 C CA . VAL A 1 111 ? -35.116 -11.396 25.116 1.00 56.00 111 VAL A CA 1
ATOM 813 C C . VAL A 1 111 ? -35.868 -12.233 26.135 1.00 56.00 111 VAL A C 1
ATOM 815 O O . VAL A 1 111 ? -35.177 -12.763 27.040 1.00 56.00 111 VAL A O 1
#